Protein AF-A0A101G7J1-F1 (afdb_monomer_lite)

Secondary structure (DSSP, 8-state):
--TT-EEEEEETTEEEEEEEEEEEE-TTT--EEEEEEEP-GGG-----GGGPPPP-HHHHHHHHT-S---

pLDDT: mean 83.92, std 13.77, range [32.47, 96.06]

Sequence (70 aa):
MRIGDIVTRRVFGSDEQFCILGFYTKQDSGERVAILAMLDPSSVIEARVEELSPASLRSIFALTTNIYTH

Foldseek 3Di:
DDAQDWDWDDDPRDIFIWGFHDWDADPVPRDIDTDTDTDDPVPDDDDDPVVDDDDDVVVVVVVVPDPDDD

Radius of gyration: 14.48 Å; chains: 1; bounding box: 28×24×43 Å

Structure (mmCIF, N/CA/C/O backbone):
data_AF-A0A101G7J1-F1
#
_entry.id   AF-A0A101G7J1-F1
#
loop_
_atom_site.group_PDB
_atom_site.id
_atom_site.type_symbol
_atom_site.label_atom_id
_atom_site.label_alt_id
_atom_site.label_comp_id
_atom_site.label_asym_id
_atom_site.label_entity_id
_atom_site.label_seq_id
_atom_site.pdbx_PDB_ins_code
_atom_site.Cartn_x
_atom_site.Cartn_y
_atom_site.Cartn_z
_atom_site.occupancy
_atom_site.B_iso_or_equiv
_atom_site.auth_seq_id
_atom_site.auth_comp_id
_atom_site.auth_asym_id
_atom_site.auth_atom_id
_atom_site.pdbx_PDB_model_num
ATOM 1 N N . MET A 1 1 ? -4.761 13.025 2.232 1.00 85.56 1 MET A N 1
ATOM 2 C CA . MET A 1 1 ? -4.251 11.714 1.792 1.00 85.56 1 MET A CA 1
ATOM 3 C C . MET A 1 1 ?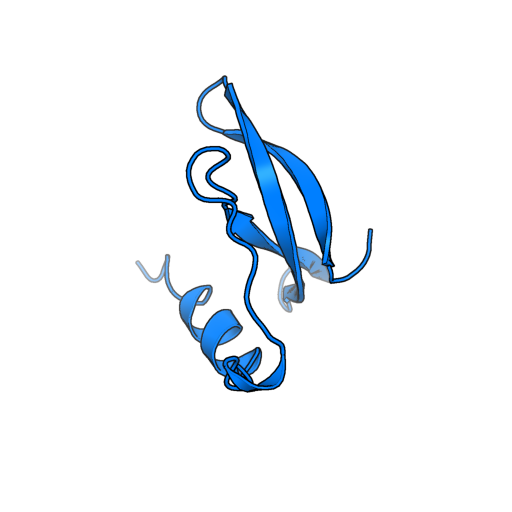 -5.429 10.803 1.496 1.00 85.56 1 MET A C 1
ATOM 5 O O . MET A 1 1 ? -6.374 10.770 2.285 1.00 85.56 1 MET A O 1
ATOM 9 N N . ARG A 1 2 ? -5.392 10.112 0.364 1.00 92.62 2 ARG A N 1
ATOM 10 C CA . ARG A 1 2 ? -6.412 9.184 -0.144 1.00 92.62 2 ARG A CA 1
ATOM 11 C C . ARG A 1 2 ? -5.750 7.878 -0.592 1.00 92.62 2 ARG A C 1
ATOM 13 O O . ARG A 1 2 ? -4.529 7.785 -0.648 1.00 92.62 2 ARG A O 1
A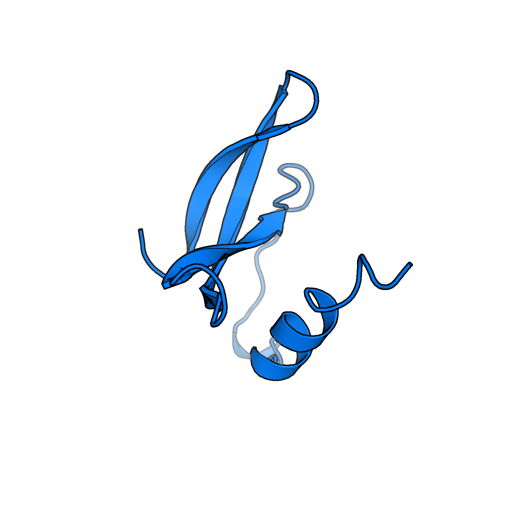TOM 20 N N . ILE A 1 3 ? -6.570 6.871 -0.885 1.00 91.44 3 ILE A N 1
ATOM 21 C CA . ILE A 1 3 ? -6.102 5.607 -1.469 1.00 91.44 3 ILE A CA 1
ATOM 22 C C . ILE A 1 3 ? -5.422 5.903 -2.813 1.00 91.44 3 ILE A C 1
ATOM 24 O O . ILE A 1 3 ? -5.942 6.698 -3.596 1.00 91.44 3 ILE A O 1
ATOM 28 N N . GLY A 1 4 ? -4.268 5.281 -3.045 1.00 89.75 4 GLY A N 1
ATOM 29 C CA . GLY A 1 4 ? -3.425 5.475 -4.223 1.00 89.75 4 GLY A CA 1
ATOM 30 C C . GLY A 1 4 ? -2.410 6.617 -4.114 1.00 89.75 4 GLY A C 1
ATOM 31 O O . GLY A 1 4 ? -1.561 6.734 -4.992 1.00 89.75 4 GLY A O 1
ATOM 32 N N . ASP A 1 5 ? -2.451 7.446 -3.063 1.00 94.00 5 ASP A N 1
ATOM 33 C CA . ASP A 1 5 ? -1.411 8.461 -2.861 1.00 94.00 5 ASP A CA 1
ATOM 34 C C . ASP A 1 5 ? -0.076 7.789 -2.476 1.00 94.00 5 ASP A C 1
ATOM 36 O O . ASP A 1 5 ? -0.041 6.902 -1.613 1.00 94.00 5 ASP A O 1
ATOM 40 N N . ILE A 1 6 ? 1.021 8.264 -3.078 1.00 94.19 6 ILE A N 1
ATOM 41 C CA . ILE A 1 6 ? 2.393 7.942 -2.669 1.00 94.19 6 ILE A CA 1
ATOM 42 C C . ILE A 1 6 ? 2.795 8.897 -1.544 1.00 94.19 6 ILE A C 1
ATOM 44 O O . ILE A 1 6 ? 2.676 10.116 -1.678 1.00 94.19 6 ILE A O 1
ATOM 48 N N . VAL A 1 7 ? 3.265 8.347 -0.430 1.00 94.56 7 VAL A N 1
ATOM 49 C CA . VAL A 1 7 ? 3.660 9.093 0.768 1.00 94.56 7 VAL A CA 1
ATOM 50 C C . VAL A 1 7 ? 5.039 8.661 1.241 1.00 94.56 7 VAL A C 1
ATOM 52 O O . VAL A 1 7 ? 5.430 7.510 1.067 1.00 94.56 7 VAL A O 1
ATOM 55 N N . THR A 1 8 ? 5.755 9.574 1.888 1.00 94.56 8 THR A N 1
ATOM 56 C CA . THR A 1 8 ? 7.050 9.282 2.506 1.00 94.56 8 THR A CA 1
ATOM 57 C C . THR A 1 8 ? 6.880 9.107 4.010 1.00 94.56 8 THR A C 1
ATOM 59 O O . THR A 1 8 ? 6.193 9.900 4.660 1.00 94.56 8 THR A O 1
ATOM 62 N N . ARG A 1 9 ? 7.519 8.085 4.580 1.00 92.38 9 ARG A N 1
ATOM 63 C CA . ARG A 1 9 ? 7.604 7.879 6.028 1.00 92.38 9 ARG A CA 1
ATOM 64 C C . ARG A 1 9 ? 9.023 7.483 6.406 1.00 92.38 9 ARG A C 1
ATOM 66 O O . ARG A 1 9 ? 9.615 6.609 5.784 1.00 92.38 9 ARG A O 1
ATOM 73 N N . ARG A 1 10 ? 9.513 8.054 7.504 1.00 91.19 10 ARG A N 1
ATOM 74 C CA . ARG A 1 10 ? 10.798 7.666 8.073 1.00 91.19 10 ARG A CA 1
ATOM 75 C C . ARG A 1 10 ? 10.715 6.303 8.765 1.00 91.19 10 ARG A C 1
ATOM 77 O O . ARG A 1 10 ? 9.912 6.128 9.686 1.00 91.19 10 ARG A O 1
ATOM 84 N N . VAL A 1 11 ? 11.550 5.355 8.350 1.00 86.56 11 VAL A N 1
ATOM 85 C CA . VAL A 1 11 ? 11.662 4.000 8.909 1.00 86.56 11 VAL A CA 1
ATOM 86 C C . VAL A 1 11 ? 13.145 3.698 9.126 1.00 86.56 11 VAL A C 1
ATOM 88 O O . VAL A 1 11 ? 13.957 3.947 8.251 1.00 86.56 11 VAL A O 1
ATOM 91 N N . PHE A 1 12 ? 13.533 3.249 10.324 1.00 86.44 12 PHE A N 1
ATOM 92 C CA . PHE A 1 12 ? 14.939 2.973 10.691 1.00 86.44 12 PHE A CA 1
ATOM 93 C C . PHE A 1 12 ? 15.961 4.078 10.343 1.00 86.44 12 PHE A C 1
ATOM 95 O O . PHE A 1 12 ? 17.146 3.815 10.176 1.00 86.44 12 PHE A O 1
ATOM 102 N N . GLY A 1 13 ? 15.521 5.338 10.289 1.00 89.44 13 GLY A N 1
ATOM 103 C CA . GLY A 1 13 ? 16.387 6.487 10.030 1.00 89.44 13 GLY A CA 1
ATOM 104 C C . GLY A 1 13 ? 16.440 6.948 8.572 1.00 89.44 13 GLY A C 1
ATOM 105 O O . GLY A 1 13 ? 16.859 8.091 8.376 1.00 89.44 13 GLY A O 1
ATOM 106 N N . SER A 1 14 ? 15.947 6.157 7.611 1.00 87.38 14 SER A N 1
ATOM 107 C 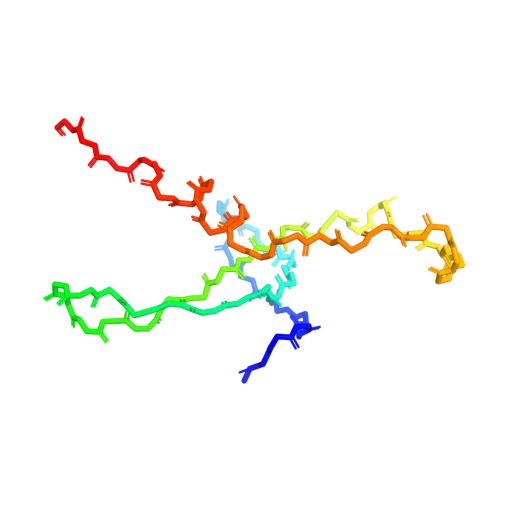CA . SER A 1 14 ? 15.787 6.522 6.195 1.00 87.38 14 SER A CA 1
ATOM 108 C C . SER A 1 14 ? 14.349 6.927 5.867 1.00 87.38 14 SER A C 1
ATOM 110 O O . SER A 1 14 ? 13.404 6.520 6.544 1.00 87.38 14 SER A O 1
ATOM 112 N N . ASP A 1 15 ? 14.193 7.766 4.845 1.00 91.31 15 ASP A N 1
ATOM 113 C CA . ASP A 1 15 ? 12.893 8.124 4.282 1.00 91.31 15 ASP A CA 1
ATOM 114 C C . ASP A 1 15 ? 12.505 7.105 3.210 1.00 91.31 15 ASP A C 1
ATOM 116 O O . ASP A 1 15 ? 13.141 7.026 2.162 1.00 91.31 15 ASP A O 1
ATOM 120 N N . GLU A 1 16 ? 11.443 6.347 3.474 1.00 92.12 16 GLU A N 1
ATOM 121 C CA . GLU A 1 16 ? 10.933 5.308 2.579 1.00 92.12 16 GLU A CA 1
ATOM 122 C C . GLU A 1 16 ? 9.607 5.748 1.949 1.00 92.12 16 GLU A C 1
ATOM 124 O O . GLU A 1 16 ? 8.819 6.477 2.568 1.00 92.12 16 GLU A O 1
ATOM 129 N N . GLN A 1 17 ? 9.337 5.293 0.723 1.00 93.38 17 GLN A N 1
ATOM 130 C CA . GLN A 1 17 ? 8.095 5.584 0.007 1.00 93.38 17 GLN A CA 1
ATOM 131 C C . GLN A 1 17 ? 7.085 4.445 0.140 1.00 93.38 17 GLN A C 1
ATOM 133 O O . GLN A 1 17 ? 7.409 3.261 0.063 1.00 93.38 17 GLN A O 1
ATOM 138 N N . PHE A 1 18 ? 5.823 4.823 0.305 1.00 93.44 18 PHE A N 1
ATOM 139 C CA . PHE A 1 18 ? 4.709 3.902 0.456 1.00 93.44 18 PHE A CA 1
ATOM 140 C C . PHE A 1 18 ? 3.521 4.338 -0.393 1.00 93.44 18 PHE A C 1
ATOM 142 O O . PHE A 1 18 ? 3.284 5.529 -0.571 1.00 93.44 18 PHE A O 1
ATOM 149 N N . CYS A 1 19 ? 2.718 3.379 -0.842 1.00 92.56 19 CYS A N 1
ATOM 150 C CA . CYS A 1 19 ? 1.406 3.621 -1.430 1.00 92.56 19 CYS A CA 1
ATOM 151 C C . CYS A 1 19 ? 0.307 3.355 -0.396 1.00 92.56 19 CYS A C 1
ATOM 153 O O . CYS A 1 19 ? 0.313 2.319 0.276 1.00 92.56 19 CYS A O 1
ATOM 155 N N . ILE A 1 20 ? -0.654 4.272 -0.270 1.00 93.31 20 ILE A N 1
ATOM 156 C CA . ILE A 1 20 ? -1.820 4.078 0.599 1.00 93.31 20 ILE A CA 1
ATOM 157 C C . ILE A 1 20 ? -2.812 3.126 -0.068 1.00 93.31 20 ILE A C 1
ATOM 159 O O . ILE A 1 20 ? -3.401 3.447 -1.097 1.00 93.31 20 ILE A O 1
ATOM 163 N N . LEU A 1 21 ? -3.083 1.993 0.578 1.00 91.00 21 LEU A N 1
ATOM 164 C CA . LEU A 1 21 ? -4.073 1.014 0.121 1.00 91.00 21 LEU A CA 1
ATOM 165 C C . LEU A 1 21 ? -5.446 1.208 0.769 1.00 91.00 21 LEU A C 1
ATOM 167 O O . LEU A 1 21 ? -6.467 0.816 0.210 1.00 91.00 21 LEU A O 1
ATOM 171 N N . GLY A 1 22 ? -5.492 1.807 1.958 1.00 90.38 22 GLY A N 1
ATOM 172 C CA . GLY A 1 22 ? -6.732 1.935 2.708 1.00 90.38 22 GLY A CA 1
ATOM 173 C C . GLY A 1 22 ? -6.556 2.528 4.095 1.00 90.38 22 GLY A C 1
ATOM 174 O O . GLY A 1 22 ? -5.454 2.895 4.503 1.00 90.38 22 GLY A O 1
ATOM 175 N N . PHE A 1 23 ? -7.669 2.611 4.819 1.00 89.88 23 PHE A N 1
ATOM 176 C CA . PHE A 1 23 ? -7.718 3.108 6.188 1.00 89.88 23 PHE A CA 1
ATOM 177 C C . PHE A 1 23 ? -8.646 2.238 7.026 1.00 89.88 23 PHE A C 1
ATOM 179 O O . PHE A 1 23 ? -9.659 1.756 6.522 1.00 89.88 23 PHE A O 1
ATOM 186 N N . TYR A 1 24 ? -8.341 2.113 8.310 1.00 88.38 24 TYR A N 1
ATOM 187 C CA . TYR A 1 24 ? -9.273 1.596 9.305 1.00 88.38 24 TYR A CA 1
ATOM 188 C C . TYR A 1 24 ? -9.238 2.473 10.555 1.00 88.38 24 TYR A C 1
ATOM 190 O O . TYR A 1 24 ? -8.301 3.247 10.759 1.00 88.38 24 TYR A O 1
ATOM 198 N N . THR A 1 25 ? -10.272 2.362 11.381 1.00 89.81 25 THR A N 1
ATOM 199 C CA . THR A 1 25 ? -10.321 3.019 12.687 1.00 89.81 25 THR A CA 1
ATOM 200 C C . THR A 1 25 ? -10.144 1.960 13.759 1.00 89.81 25 THR A C 1
ATOM 202 O O . THR A 1 25 ? -10.890 0.979 13.789 1.00 89.81 25 THR A O 1
ATOM 205 N N . LYS A 1 26 ? -9.150 2.146 14.625 1.00 87.88 26 LYS A N 1
ATOM 206 C CA . LYS A 1 26 ? -8.969 1.335 15.827 1.00 87.88 26 LYS A CA 1
ATOM 207 C C . LYS A 1 26 ? -10.173 1.525 16.749 1.00 87.88 26 LYS A C 1
ATOM 209 O O . LYS A 1 26 ? -10.521 2.656 17.081 1.00 87.88 26 LYS A O 1
ATOM 214 N N . GLN A 1 27 ? -10.842 0.435 17.118 1.00 86.75 27 GLN A N 1
ATOM 215 C CA . GLN A 1 27 ? -12.081 0.509 17.904 1.00 86.75 27 GLN A CA 1
ATOM 216 C C . GLN A 1 27 ? -11.839 0.931 19.358 1.00 86.75 27 GLN A C 1
ATOM 218 O O . GLN A 1 27 ? -12.711 1.543 19.963 1.00 86.75 27 GLN A O 1
ATOM 223 N N . ASP A 1 28 ? -10.665 0.620 19.901 1.00 90.56 28 ASP A N 1
ATOM 224 C CA . ASP A 1 28 ? -10.247 0.915 21.271 1.00 90.56 28 ASP A CA 1
ATOM 225 C C . ASP A 1 28 ? -9.818 2.377 21.463 1.00 90.56 28 ASP A C 1
ATOM 227 O O . ASP A 1 28 ? -10.187 2.999 22.455 1.00 90.56 28 ASP A O 1
ATOM 231 N N . SER A 1 29 ? -9.069 2.944 20.513 1.00 93.00 29 SER A N 1
ATOM 232 C CA . SER A 1 29 ? -8.533 4.309 20.621 1.00 93.00 29 SER A CA 1
ATOM 233 C C . SER A 1 29 ? -9.267 5.352 19.776 1.00 93.00 29 SER A C 1
ATOM 235 O O . SER A 1 29 ? -9.056 6.550 19.958 1.00 93.00 29 SER A O 1
ATOM 237 N N . GLY A 1 30 ? -10.085 4.926 18.809 1.00 91.75 30 GLY A N 1
ATOM 238 C CA . GLY A 1 30 ? -10.655 5.809 17.787 1.00 91.75 30 GLY A CA 1
ATOM 239 C C . GLY A 1 30 ? -9.622 6.338 16.782 1.00 91.75 30 GLY A C 1
ATOM 240 O O . GLY A 1 30 ? -9.958 7.152 15.921 1.00 91.75 30 GLY A O 1
ATOM 241 N N . GLU A 1 31 ? -8.366 5.890 16.864 1.00 93.56 31 GLU A N 1
ATOM 242 C CA . GLU A 1 31 ? -7.294 6.328 15.976 1.00 93.56 31 GLU A CA 1
ATOM 243 C C . GLU A 1 31 ? -7.537 5.823 14.549 1.00 93.56 31 GLU A C 1
ATOM 245 O O . GLU A 1 31 ? -7.752 4.631 14.308 1.00 93.56 31 GLU A O 1
ATOM 250 N N . ARG A 1 32 ? -7.460 6.736 13.578 1.00 90.69 32 ARG A N 1
ATOM 251 C CA . ARG A 1 32 ? -7.513 6.395 12.158 1.00 90.69 32 ARG A CA 1
ATOM 252 C C . ARG A 1 32 ? -6.121 6.005 11.668 1.00 90.69 32 ARG A C 1
ATOM 254 O O . ARG A 1 32 ? -5.221 6.838 11.623 1.00 90.69 32 ARG A O 1
ATOM 261 N N . VAL A 1 33 ? -5.975 4.764 11.224 1.00 91.00 33 VAL A N 1
ATOM 262 C CA . VAL A 1 33 ? -4.710 4.182 10.772 1.00 91.00 33 VAL A CA 1
ATOM 263 C C . VAL A 1 33 ? -4.737 3.975 9.263 1.00 91.00 33 VAL A C 1
ATOM 265 O O . VAL A 1 33 ? -5.734 3.517 8.703 1.00 91.00 33 VAL A O 1
ATOM 268 N N . ALA A 1 34 ? -3.636 4.322 8.596 1.00 91.94 34 ALA A N 1
ATOM 269 C CA . ALA A 1 34 ? -3.432 4.057 7.176 1.00 91.94 34 ALA A CA 1
ATOM 270 C C . ALA A 1 34 ? -2.746 2.704 6.968 1.00 91.94 34 ALA A C 1
ATOM 272 O O . ALA A 1 34 ? -1.860 2.324 7.734 1.00 91.94 34 ALA A O 1
ATOM 273 N N . ILE A 1 35 ? -3.125 2.006 5.900 1.00 89.94 35 ILE A N 1
ATOM 274 C CA . ILE A 1 35 ? -2.470 0.773 5.464 1.00 89.94 35 ILE A CA 1
ATOM 275 C C . ILE A 1 35 ? -1.671 1.053 4.212 1.00 89.94 35 ILE A C 1
ATOM 277 O O . ILE A 1 35 ? -2.171 1.636 3.250 1.00 89.94 35 ILE A O 1
ATOM 281 N N . LEU A 1 36 ? -0.403 0.668 4.288 1.00 91.06 36 LEU A N 1
ATOM 282 C CA . LEU A 1 36 ? 0.655 1.098 3.398 1.00 91.06 36 LEU A CA 1
ATOM 283 C C . LEU A 1 36 ? 1.305 -0.126 2.755 1.00 91.06 36 LEU A C 1
ATOM 285 O O . LEU A 1 36 ? 1.645 -1.077 3.457 1.00 91.06 36 LEU A O 1
ATOM 289 N N . ALA A 1 37 ? 1.512 -0.077 1.443 1.00 88.56 37 ALA A N 1
ATOM 290 C CA . ALA A 1 37 ? 2.440 -0.960 0.746 1.00 88.56 37 ALA A CA 1
ATOM 291 C C . ALA A 1 37 ? 3.758 -0.223 0.526 1.00 88.56 37 ALA A C 1
ATOM 293 O O . ALA A 1 37 ? 3.747 0.921 0.079 1.00 88.56 37 ALA A O 1
ATOM 294 N N . MET A 1 38 ? 4.879 -0.867 0.843 1.00 88.94 38 MET A N 1
ATOM 295 C CA . MET A 1 38 ? 6.204 -0.326 0.549 1.00 88.94 38 MET A CA 1
ATOM 296 C C . MET A 1 38 ? 6.422 -0.307 -0.961 1.00 88.94 38 MET A C 1
ATOM 298 O O . MET A 1 38 ? 6.089 -1.276 -1.642 1.00 88.94 38 MET A O 1
ATOM 302 N N . LEU A 1 39 ? 6.956 0.797 -1.469 1.00 88.19 39 LEU A N 1
ATOM 303 C CA . LEU A 1 39 ? 7.367 0.912 -2.859 1.00 88.19 39 LEU A CA 1
ATOM 304 C C . LEU A 1 39 ? 8.872 0.702 -2.921 1.00 88.19 39 LEU A C 1
ATOM 306 O O . LEU A 1 39 ? 9.615 1.467 -2.316 1.00 88.19 39 LEU A O 1
ATOM 310 N N . ASP A 1 40 ? 9.309 -0.316 -3.655 1.00 84.50 40 ASP A N 1
ATOM 311 C CA . ASP A 1 40 ? 10.713 -0.465 -4.017 1.00 84.50 40 ASP A CA 1
ATOM 312 C C . ASP A 1 40 ? 10.967 0.331 -5.312 1.00 84.50 40 ASP A C 1
ATOM 314 O O . ASP A 1 40 ? 10.469 -0.069 -6.375 1.00 84.50 40 ASP A O 1
ATOM 318 N N . PRO A 1 41 ? 11.732 1.441 -5.259 1.00 78.38 41 PRO A N 1
ATOM 319 C CA . PRO A 1 41 ? 11.996 2.288 -6.420 1.00 78.38 41 PRO A CA 1
ATOM 320 C C . PRO A 1 41 ? 12.708 1.557 -7.562 1.00 78.38 41 PRO A C 1
ATOM 322 O O . PRO A 1 41 ? 12.638 2.001 -8.706 1.00 78.38 41 PRO A O 1
ATOM 325 N N . SER A 1 42 ? 13.387 0.443 -7.274 1.00 86.25 42 SER A N 1
ATOM 326 C CA . SER A 1 42 ? 14.082 -0.363 -8.280 1.00 86.25 42 SER A CA 1
ATOM 327 C C . SER A 1 42 ? 13.161 -1.318 -9.055 1.00 86.25 42 SER A C 1
ATOM 329 O O . SER A 1 42 ? 13.598 -1.931 -10.026 1.00 86.25 42 SER A O 1
ATOM 331 N N . SER A 1 43 ? 11.882 -1.416 -8.668 1.00 83.44 43 SER A N 1
ATOM 332 C CA . SER A 1 43 ? 10.925 -2.416 -9.171 1.00 83.44 43 SER A CA 1
ATOM 333 C C . SER A 1 43 ? 9.706 -1.834 -9.908 1.00 83.44 43 SER A C 1
ATOM 335 O O . SER A 1 43 ? 8.719 -2.535 -10.136 1.00 83.44 43 SER A O 1
ATOM 337 N N . VAL A 1 44 ? 9.745 -0.554 -10.290 1.00 84.44 44 VAL A N 1
ATOM 338 C CA . VAL A 1 44 ? 8.628 0.090 -10.999 1.00 84.44 44 VAL A CA 1
ATOM 339 C C . VAL A 1 44 ? 8.544 -0.440 -12.431 1.00 84.44 44 VAL A C 1
ATOM 341 O O . VAL A 1 44 ? 9.446 -0.215 -13.237 1.00 84.44 44 VAL A O 1
ATOM 344 N N . ILE A 1 45 ? 7.444 -1.125 -12.748 1.00 87.88 45 ILE A N 1
ATOM 345 C CA . ILE A 1 45 ? 7.173 -1.688 -14.074 1.00 87.88 45 ILE A CA 1
ATOM 346 C C . ILE A 1 45 ? 5.845 -1.176 -14.628 1.00 87.88 45 ILE A C 1
ATOM 348 O O . ILE A 1 45 ? 4.893 -0.930 -13.887 1.00 87.88 45 ILE A O 1
ATOM 352 N N . GLU A 1 46 ? 5.776 -1.045 -15.948 1.00 92.56 46 GLU A N 1
ATOM 353 C CA . GLU A 1 46 ? 4.524 -0.813 -16.663 1.00 92.56 46 GLU A CA 1
ATOM 354 C C . GLU A 1 46 ? 3.875 -2.162 -16.994 1.00 92.56 46 GLU A C 1
ATOM 356 O O . GLU A 1 46 ? 4.549 -3.089 -17.440 1.00 92.56 46 GLU A O 1
ATOM 361 N N . ALA A 1 47 ? 2.564 -2.271 -16.780 1.00 93.19 47 ALA A N 1
ATOM 362 C CA . ALA A 1 47 ? 1.778 -3.459 -17.104 1.00 93.19 47 ALA A CA 1
ATOM 363 C C . ALA A 1 47 ? 0.452 -3.041 -17.739 1.00 93.19 47 ALA A C 1
ATOM 365 O O . ALA A 1 47 ? -0.082 -1.964 -17.443 1.00 93.19 47 ALA A O 1
ATOM 366 N N . ARG A 1 48 ? -0.103 -3.887 -18.609 1.00 95.44 48 ARG A N 1
ATOM 367 C CA . ARG A 1 48 ? -1.417 -3.603 -19.194 1.00 95.44 48 ARG A CA 1
ATOM 368 C C . ARG A 1 48 ? -2.508 -3.900 -18.179 1.00 95.44 48 ARG A C 1
ATOM 370 O O . ARG A 1 48 ? -2.436 -4.878 -17.448 1.00 95.44 48 ARG A O 1
ATOM 377 N N . VAL A 1 49 ? -3.577 -3.107 -18.192 1.00 91.56 49 VAL A N 1
ATOM 378 C CA . VAL A 1 49 ? -4.712 -3.300 -17.269 1.00 91.56 49 VAL A CA 1
ATOM 379 C C . VAL A 1 49 ? -5.345 -4.689 -17.422 1.00 91.56 49 VAL A C 1
ATOM 381 O O . VAL A 1 49 ? -5.764 -5.280 -16.435 1.00 91.56 49 VAL A O 1
ATOM 384 N N . GLU A 1 50 ? -5.364 -5.234 -18.640 1.00 96.06 50 GLU A N 1
ATOM 385 C CA . GLU A 1 50 ? -5.878 -6.577 -18.951 1.00 96.06 50 GLU A CA 1
ATOM 386 C C . GLU A 1 50 ? -5.052 -7.729 -18.348 1.00 96.06 50 GLU A C 1
ATOM 388 O O . GLU A 1 50 ? -5.571 -8.832 -18.195 1.00 96.06 50 GLU A O 1
ATOM 393 N N . GLU A 1 51 ? -3.798 -7.476 -17.961 1.00 94.75 51 GLU A N 1
ATOM 394 C CA . GLU A 1 51 ? -2.919 -8.449 -17.296 1.00 94.75 51 GLU A CA 1
ATOM 395 C C . GLU A 1 51 ? -3.124 -8.468 -15.770 1.00 94.75 51 GLU A C 1
ATOM 397 O O . GLU A 1 51 ? -2.619 -9.356 -15.082 1.00 94.75 51 GLU A O 1
ATOM 402 N N . LEU A 1 52 ? -3.860 -7.496 -15.217 1.00 92.25 52 LEU A N 1
ATOM 403 C CA . LEU A 1 52 ? -4.032 -7.324 -13.778 1.00 92.25 52 LEU A CA 1
ATOM 404 C C . LEU A 1 52 ? -5.284 -8.045 -13.271 1.00 92.25 52 LEU A C 1
ATOM 406 O O . LEU A 1 52 ? -6.398 -7.829 -13.747 1.00 92.25 52 LEU A O 1
ATOM 410 N N . SER A 1 53 ? -5.123 -8.847 -12.219 1.00 89.69 53 SER A N 1
ATOM 411 C CA . SER A 1 53 ? -6.250 -9.418 -11.479 1.00 89.69 53 SER A CA 1
ATOM 412 C C . SER A 1 53 ? -6.660 -8.510 -10.311 1.00 89.69 53 SER A C 1
ATOM 414 O O . SER A 1 53 ? -5.780 -8.079 -9.557 1.00 89.69 53 SER A O 1
ATOM 416 N N . PRO A 1 54 ? -7.964 -8.266 -10.077 1.00 84.25 54 PRO A N 1
ATOM 417 C CA . PRO A 1 54 ? -8.419 -7.520 -8.909 1.00 84.25 54 PRO A CA 1
ATOM 418 C C . PRO A 1 54 ? -7.940 -8.160 -7.601 1.00 84.25 54 PRO A C 1
ATOM 420 O O . PRO A 1 54 ? -8.172 -9.343 -7.353 1.00 84.25 54 PRO A O 1
ATOM 423 N N . ALA A 1 55 ? -7.319 -7.362 -6.734 1.00 78.69 55 ALA A N 1
ATOM 424 C CA . ALA A 1 55 ? -6.965 -7.781 -5.384 1.00 78.69 55 ALA A CA 1
ATOM 425 C C . ALA A 1 55 ? -8.063 -7.377 -4.389 1.00 78.69 55 ALA A C 1
ATOM 427 O O . ALA A 1 55 ? -8.552 -6.245 -4.392 1.00 78.69 55 ALA A O 1
A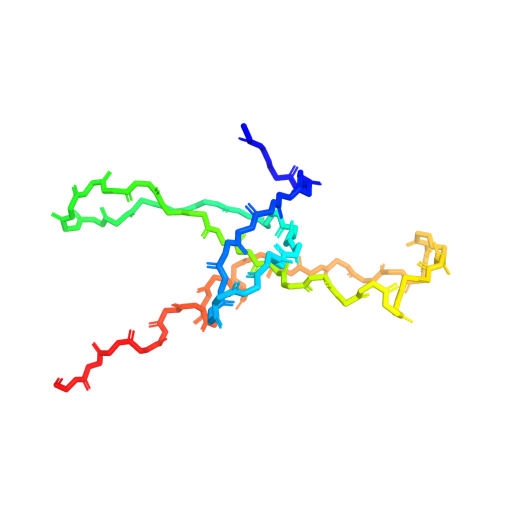TOM 428 N N . SER A 1 56 ? -8.435 -8.291 -3.492 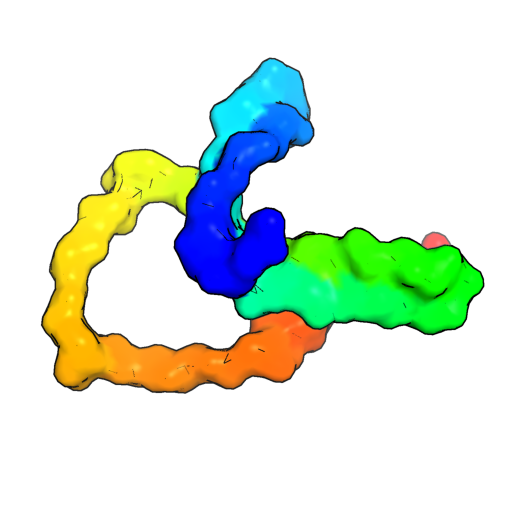1.00 79.69 56 SER A N 1
ATOM 429 C CA . SER A 1 56 ? -9.352 -7.976 -2.394 1.00 79.69 56 SER A CA 1
ATOM 430 C C . SER A 1 56 ? -8.616 -7.216 -1.291 1.00 79.69 56 SER A C 1
ATOM 432 O O . SER A 1 56 ? -7.788 -7.785 -0.575 1.00 79.69 56 SER A O 1
ATOM 434 N N . LEU A 1 57 ? -8.971 -5.941 -1.092 1.00 71.88 57 LEU A N 1
ATOM 435 C CA . LEU A 1 57 ? -8.452 -5.127 0.014 1.00 71.88 57 LEU A CA 1
ATOM 436 C C . LEU A 1 57 ? -8.717 -5.769 1.383 1.00 71.88 57 LEU A C 1
ATOM 438 O O . LEU A 1 57 ? -7.884 -5.670 2.277 1.00 71.88 57 LEU A O 1
ATOM 442 N N . ARG A 1 58 ? -9.836 -6.491 1.543 1.00 73.25 58 ARG A N 1
ATOM 443 C CA . ARG A 1 58 ? -10.158 -7.216 2.785 1.00 73.25 58 ARG A CA 1
ATOM 444 C C . ARG A 1 58 ? -9.091 -8.248 3.143 1.00 73.25 58 ARG A C 1
ATOM 446 O O . ARG A 1 58 ? -8.752 -8.382 4.315 1.00 73.25 58 ARG A O 1
ATOM 453 N N . SER A 1 59 ? -8.553 -8.943 2.145 1.00 72.25 59 SER A N 1
ATOM 454 C CA . SER A 1 59 ? -7.484 -9.920 2.350 1.00 72.25 59 SER A CA 1
ATOM 455 C C . SER A 1 59 ? -6.191 -9.242 2.803 1.00 72.25 59 SER A C 1
ATOM 457 O O . SER A 1 59 ? -5.499 -9.763 3.666 1.00 72.25 59 SER A O 1
ATOM 459 N N . ILE A 1 60 ? -5.903 -8.044 2.288 1.00 70.00 60 ILE A N 1
ATOM 460 C CA . ILE A 1 60 ? -4.734 -7.247 2.681 1.00 70.00 60 ILE A CA 1
ATOM 461 C C . ILE A 1 60 ? -4.892 -6.726 4.118 1.00 70.00 60 ILE A C 1
ATOM 463 O O . ILE A 1 60 ? -3.972 -6.845 4.922 1.00 70.00 60 ILE A O 1
ATOM 467 N N . PHE A 1 61 ? -6.078 -6.224 4.482 1.00 71.12 61 PHE A N 1
ATOM 468 C CA . PHE A 1 61 ? -6.393 -5.801 5.852 1.00 71.12 61 PHE A CA 1
ATOM 469 C C . PHE A 1 61 ? -6.186 -6.933 6.874 1.00 71.12 61 PHE A C 1
ATOM 471 O O . PHE A 1 61 ? -5.618 -6.706 7.946 1.00 71.12 61 PHE A O 1
ATOM 478 N N . ALA A 1 62 ? -6.578 -8.163 6.528 1.00 66.81 62 ALA A N 1
ATOM 479 C CA . ALA A 1 62 ? -6.380 -9.340 7.376 1.00 66.81 62 ALA A CA 1
ATOM 480 C C . ALA A 1 62 ? -4.892 -9.650 7.650 1.00 66.81 62 ALA A C 1
ATOM 482 O O . ALA A 1 62 ? -4.547 -10.143 8.719 1.00 66.81 62 ALA A O 1
ATOM 483 N N . LEU A 1 63 ? -3.990 -9.320 6.719 1.00 68.81 63 LEU A N 1
ATOM 484 C CA . LEU A 1 63 ? -2.546 -9.502 6.921 1.00 68.81 63 LEU A CA 1
ATOM 485 C C . LEU A 1 63 ? -1.963 -8.490 7.915 1.00 68.81 63 LEU A C 1
ATOM 487 O O . LEU A 1 63 ? -0.977 -8.781 8.581 1.00 68.81 63 LEU A O 1
ATOM 491 N N . THR A 1 64 ? -2.585 -7.316 8.044 1.00 68.06 64 THR A N 1
ATOM 492 C CA . THR A 1 64 ? -2.146 -6.271 8.987 1.00 68.06 64 THR A CA 1
ATOM 493 C C . THR A 1 64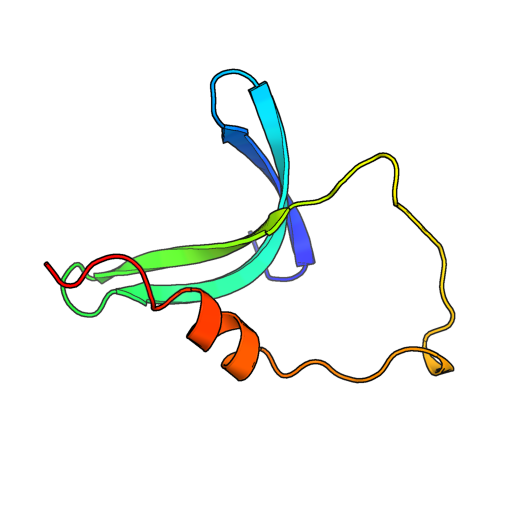 ? -2.644 -6.483 10.417 1.00 68.06 64 THR A C 1
ATOM 495 O O . THR A 1 64 ? -2.218 -5.772 11.320 1.00 68.06 64 THR A O 1
ATOM 498 N N . THR A 1 65 ? -3.558 -7.436 10.632 1.00 60.06 65 THR A N 1
ATOM 499 C CA . THR A 1 65 ? -4.219 -7.678 11.928 1.00 60.06 65 THR A CA 1
ATOM 500 C C . THR A 1 65 ? -3.526 -8.731 12.796 1.00 60.06 65 THR A C 1
ATOM 502 O O . THR A 1 65 ? -4.052 -9.097 13.841 1.00 60.06 65 THR A O 1
ATOM 505 N N . ASN A 1 66 ? -2.324 -9.175 12.425 1.00 55.22 66 ASN A N 1
ATOM 506 C CA . ASN A 1 66 ? -1.456 -9.959 13.303 1.00 55.22 66 ASN A CA 1
ATOM 507 C C . ASN A 1 66 ? -0.253 -9.119 13.741 1.00 55.22 66 ASN A C 1
ATOM 509 O O . ASN A 1 66 ? 0.253 -8.355 12.926 1.00 55.22 66 ASN A O 1
ATOM 513 N N . ILE A 1 67 ? 0.213 -9.340 14.985 1.00 50.00 67 ILE A N 1
ATOM 514 C CA . ILE A 1 67 ? 1.250 -8.621 15.772 1.00 50.00 67 ILE A CA 1
ATOM 515 C C . ILE A 1 67 ? 0.580 -7.603 16.740 1.00 50.00 67 ILE A C 1
ATOM 517 O O . ILE A 1 67 ? 0.435 -6.437 16.401 1.00 50.00 67 ILE A O 1
ATOM 521 N N . TYR A 1 68 ? 0.021 -7.934 17.913 1.00 43.94 68 TYR A N 1
ATOM 522 C CA . TYR A 1 68 ? 0.536 -8.709 19.049 1.00 43.94 68 TYR A CA 1
ATOM 523 C C . TYR A 1 68 ? -0.626 -9.304 19.874 1.00 43.94 68 TYR A C 1
ATOM 525 O O . TYR A 1 68 ? -1.454 -8.567 20.405 1.00 43.94 68 TYR A O 1
ATOM 533 N N . THR A 1 69 ? -0.642 -10.622 20.060 1.00 38.09 69 THR A N 1
ATOM 534 C CA . THR A 1 69 ? -1.272 -11.263 21.224 1.00 38.09 69 THR A CA 1
ATOM 535 C C . THR A 1 69 ? -0.185 -12.044 21.946 1.00 38.09 69 THR A C 1
ATOM 537 O O . THR A 1 69 ? 0.060 -13.199 21.606 1.00 38.09 69 THR A O 1
ATOM 540 N N . HIS A 1 70 ? 0.515 -11.384 22.865 1.00 32.47 70 HIS A N 1
ATOM 541 C CA . HIS A 1 70 ? 1.154 -11.991 24.031 1.00 32.47 70 HIS A CA 1
ATOM 542 C C . HIS A 1 70 ? 1.524 -10.907 25.037 1.00 32.47 70 HIS A C 1
ATOM 544 O O . HIS A 1 70 ? 2.040 -9.857 24.593 1.00 32.47 70 HIS A O 1
#